Protein AF-A0A418IJW8-F1 (afdb_monomer)

pLDDT: mean 80.73, std 15.19, range [34.12, 96.81]

Nearest PDB structures (foldseek):
  7aoi-assembly1_Bb  TM=4.963E-01  e=7.792E-02  Trypanosoma brucei
  3qoy-assembly1_A  TM=5.306E-01  e=1.054E+00  Aquifex aeolicus
  5w56-assembly1_A  TM=5.506E-01  e=6.964E+00  Paracoccus denitrificans PD1222
  7y5a-assembly1_G  TM=3.200E-01  e=2.799E+00  Mycolicibacterium smegmatis

Solvent-accessible surface area (backbone atoms only — not comparable to full-atom values): 9130 Å² total; per-residue (Å²): 111,68,74,60,52,51,55,52,50,52,52,51,51,55,49,51,52,52,50,51,54,54,49,53,53,51,48,54,53,52,53,51,56,48,52,54,52,50,54,52,51,54,54,50,51,54,52,50,53,53,51,50,53,51,48,55,53,48,50,58,62,46,52,70,56,53,72,78,70,76,82,85,78,91,56,36,36,38,36,33,18,67,57,72,88,67,62,72,70,86,44,99,51,56,47,81,37,53,64,94,40,46,67,60,52,53,51,52,57,78,74,46,97,58,58,47,42,36,36,29,59,90,43,43,53,75,67,57,50,58,60,48,67,73,45,82,84,59,44,76,35,89,50,69,66,59,49,51,35,62,69,72,61,67,70,75,128

Foldseek 3Di:
DVVVVVVVVVVVVVVVVVVVVVVVVVVVVVVVVVVVVVVVVVVVVVVVVVVVVVVVVVVVVVVVVVVVPPDDALAAEEEEQDDPVLPPPDQPRYHYYYQVCLVVLVVVVVPDPRYAAEYEVVRYDPVSVVVCVPDPRYHYDDDSVSVVCVSVVVPDD

Mean predicted aligned error: 17.07 Å

Secondary structure (DSSP, 8-state):
-HHHHHHHHHHHHHHHHHHHHHHHHHHHHHHHHHHHHHHHHHHHHHHHHHHHHHHHHHHHHHHHHHHHH-SS--PEEEEES--GGGTTS--TTEEEE-GGGHHHHHH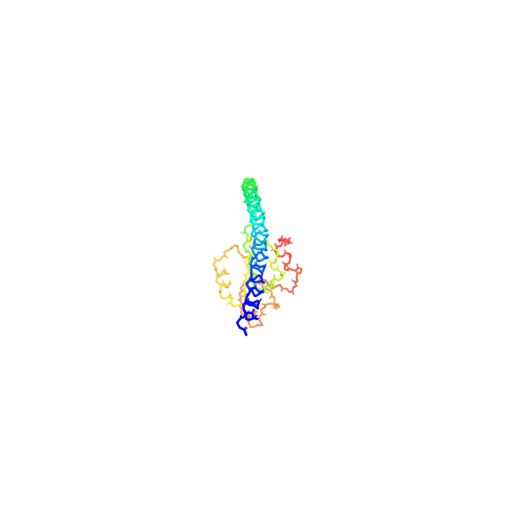HHHT-SSEEEEEEGGGS-HHHHHHHHTSTTEEEE-SHHHHHHHHHT----

Structure (mmCIF, N/CA/C/O backbone):
data_AF-A0A418IJW8-F1
#
_entry.id   AF-A0A418IJW8-F1
#
loop_
_atom_site.group_PDB
_atom_site.id
_atom_site.type_symbol
_atom_site.label_atom_id
_atom_site.label_alt_id
_atom_site.label_comp_id
_atom_site.label_asym_id
_atom_site.label_entity_id
_atom_site.label_seq_id
_atom_site.pdbx_PDB_ins_code
_atom_site.Cartn_x
_atom_site.Cartn_y
_atom_site.Cartn_z
_atom_site.occupancy
_atom_site.B_iso_or_equiv
_atom_site.auth_seq_id
_atom_site.auth_comp_id
_atom_site.auth_asym_id
_atom_site.auth_atom_id
_atom_site.pdbx_PDB_model_num
ATOM 1 N N . GLU A 1 1 ? -49.745 -6.913 50.949 1.00 68.62 1 GLU A N 1
ATOM 2 C CA . GLU A 1 1 ? -49.029 -6.803 49.653 1.00 68.62 1 GLU A CA 1
ATOM 3 C C . GLU A 1 1 ? -47.721 -6.017 49.728 1.00 68.62 1 GLU A C 1
ATOM 5 O O . GLU A 1 1 ? -46.722 -6.501 49.212 1.00 68.62 1 GLU A O 1
ATOM 10 N N . IL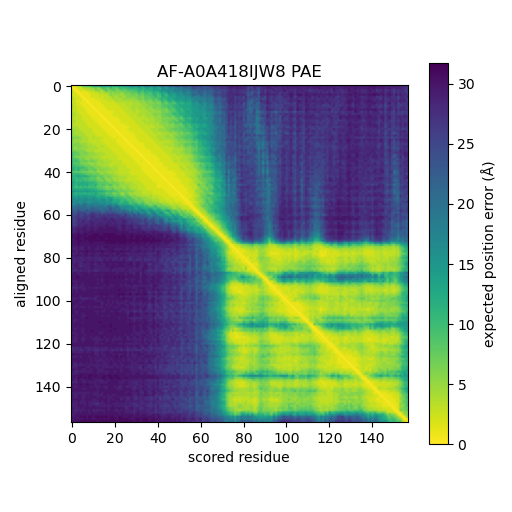E A 1 2 ? -47.677 -4.883 50.436 1.00 80.00 2 ILE A N 1
ATOM 11 C CA . ILE A 1 2 ? -46.493 -4.002 50.549 1.00 80.00 2 ILE A CA 1
ATOM 12 C C . ILE A 1 2 ? -45.205 -4.740 50.979 1.00 80.00 2 ILE A C 1
ATOM 14 O O . ILE A 1 2 ? -44.151 -4.557 50.379 1.00 80.00 2 ILE A O 1
ATOM 18 N N . LEU A 1 3 ? -45.284 -5.652 51.955 1.00 81.69 3 LEU A N 1
ATOM 19 C CA . LEU A 1 3 ? -44.126 -6.440 52.413 1.00 81.69 3 LEU A CA 1
ATOM 20 C C . LEU A 1 3 ? -43.557 -7.400 51.350 1.00 81.69 3 LEU A C 1
ATOM 22 O O . LEU A 1 3 ? -42.358 -7.672 51.352 1.00 81.69 3 LEU A O 1
ATOM 26 N N . LYS A 1 4 ? -44.394 -7.927 50.443 1.00 90.00 4 LYS A N 1
ATOM 27 C CA . LYS A 1 4 ? -43.925 -8.758 49.318 1.00 90.00 4 LYS A CA 1
ATOM 28 C C . LYS A 1 4 ? -43.205 -7.895 48.283 1.00 90.00 4 LYS A C 1
ATOM 30 O O . LYS A 1 4 ? -42.128 -8.277 47.836 1.00 90.00 4 LYS A O 1
ATOM 35 N N . LEU A 1 5 ? -43.766 -6.725 47.977 1.00 91.56 5 LEU A N 1
ATOM 36 C CA . LEU A 1 5 ? -43.191 -5.772 47.030 1.00 91.56 5 LEU A CA 1
ATOM 37 C C . LEU A 1 5 ? -41.815 -5.267 47.494 1.00 91.56 5 LEU A C 1
ATOM 39 O O . LEU A 1 5 ? -40.869 -5.273 46.712 1.00 91.56 5 LEU A O 1
ATOM 43 N N . ASN A 1 6 ? -41.665 -4.927 48.779 1.00 90.75 6 ASN A N 1
ATOM 44 C CA . ASN A 1 6 ? -40.373 -4.506 49.335 1.00 90.75 6 ASN A CA 1
ATOM 45 C C . ASN A 1 6 ? -39.300 -5.596 49.215 1.00 90.75 6 ASN A C 1
ATOM 47 O O . ASN A 1 6 ? -38.184 -5.310 48.793 1.00 90.75 6 ASN A O 1
ATOM 51 N N . ARG A 1 7 ? -39.643 -6.862 49.488 1.00 91.75 7 ARG A N 1
ATOM 52 C CA . ARG A 1 7 ? -38.701 -7.985 49.324 1.00 91.75 7 ARG A CA 1
ATOM 53 C C . ARG A 1 7 ? -38.282 -8.200 47.868 1.00 91.75 7 ARG A C 1
ATOM 55 O O . ARG A 1 7 ? -37.152 -8.611 47.610 1.00 91.75 7 ARG A O 1
ATOM 62 N N . GLU A 1 8 ? -39.175 -7.969 46.909 1.00 93.00 8 GLU A N 1
ATOM 63 C CA . GLU A 1 8 ? -38.827 -8.036 45.485 1.00 93.00 8 GLU A CA 1
ATOM 64 C C . GLU A 1 8 ? -37.930 -6.874 45.053 1.00 93.00 8 GLU A C 1
ATOM 66 O O . GLU A 1 8 ? -36.976 -7.091 44.301 1.00 93.00 8 GLU A O 1
ATOM 71 N N . LEU A 1 9 ? -38.192 -5.663 45.550 1.00 94.12 9 LEU A N 1
ATOM 72 C CA . LEU A 1 9 ? -37.354 -4.493 45.296 1.00 94.12 9 LEU A CA 1
ATOM 73 C C . LEU A 1 9 ? -35.948 -4.672 45.878 1.00 94.12 9 LEU A C 1
ATOM 75 O O . LEU A 1 9 ? -34.976 -4.465 45.158 1.00 94.12 9 LEU A O 1
ATOM 79 N N . GLU A 1 10 ? -35.818 -5.159 47.113 1.00 94.56 10 GLU A N 1
ATOM 80 C CA . GLU A 1 10 ? -34.518 -5.471 47.727 1.00 94.56 10 GLU A CA 1
ATOM 81 C C . GLU A 1 10 ? -33.726 -6.508 46.919 1.00 94.56 10 GLU A C 1
ATOM 83 O O . GLU A 1 10 ? -32.526 -6.347 46.691 1.00 94.56 10 GLU A O 1
ATOM 88 N N . LYS A 1 11 ? -34.392 -7.556 46.413 1.00 95.25 11 LYS A N 1
ATOM 89 C CA . LYS A 1 11 ? -33.749 -8.542 45.528 1.00 95.25 11 LYS A CA 1
ATOM 90 C C . LYS A 1 11 ? -33.259 -7.911 44.226 1.00 95.25 11 LYS A C 1
ATOM 92 O O . LYS A 1 11 ? -32.167 -8.251 43.769 1.00 95.25 11 LYS A O 1
ATOM 97 N N . LYS A 1 12 ? -34.043 -7.008 43.625 1.00 95.94 12 LYS A N 1
ATOM 98 C CA . LYS A 1 12 ? -33.645 -6.284 42.408 1.00 95.94 12 LYS A CA 1
ATOM 99 C C . LYS A 1 12 ? -32.453 -5.367 42.669 1.00 95.94 12 LYS A C 1
ATOM 101 O O . LYS A 1 12 ? -31.502 -5.417 41.895 1.00 95.94 12 LYS A O 1
ATOM 106 N N . ILE A 1 13 ? -32.472 -4.608 43.766 1.00 95.56 13 ILE A N 1
ATOM 107 C CA . ILE A 1 13 ? -31.364 -3.734 44.182 1.00 95.56 13 ILE A CA 1
ATOM 108 C C . ILE A 1 13 ? -30.086 -4.559 44.337 1.00 95.56 13 ILE A C 1
ATOM 110 O O . ILE A 1 13 ? -29.099 -4.290 43.660 1.00 95.56 13 ILE A O 1
ATOM 114 N N . LYS A 1 14 ? -30.141 -5.652 45.104 1.00 96.19 14 LYS A N 1
ATOM 115 C CA . LYS A 1 14 ? -28.984 -6.528 45.324 1.00 96.19 14 LYS A CA 1
ATOM 116 C C . LYS A 1 14 ? -28.449 -7.154 44.031 1.00 96.19 14 LYS A C 1
ATOM 118 O O . LYS A 1 14 ? -27.245 -7.361 43.878 1.00 96.19 14 LYS A O 1
ATOM 123 N N . ASN A 1 15 ? -29.328 -7.473 43.080 1.00 96.81 15 ASN A N 1
ATOM 124 C CA . ASN A 1 15 ? -28.909 -7.984 41.777 1.00 96.81 15 ASN A CA 1
ATOM 125 C C . ASN A 1 15 ? -28.186 -6.909 40.948 1.00 9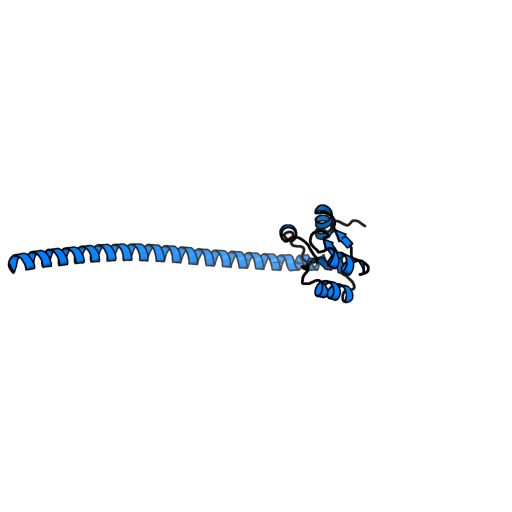6.81 15 ASN A C 1
ATOM 127 O O . ASN A 1 15 ? -27.141 -7.189 40.364 1.00 96.81 15 ASN A O 1
ATOM 131 N N . LEU A 1 16 ? -28.708 -5.679 40.932 1.00 96.31 16 LEU A N 1
ATOM 132 C CA . LEU A 1 16 ? -28.089 -4.547 40.237 1.00 96.31 16 LEU A CA 1
ATOM 133 C C . LEU A 1 16 ? -26.744 -4.157 40.861 1.00 96.31 16 LEU A C 1
ATOM 135 O O . LEU A 1 16 ? -25.786 -3.900 40.133 1.00 96.31 16 LEU A O 1
ATOM 139 N N . GLU A 1 17 ? -26.626 -4.188 42.188 1.00 95.81 17 GLU A N 1
ATOM 140 C CA . GLU A 1 17 ? -25.356 -3.985 42.895 1.00 95.81 17 GLU A CA 1
ATOM 141 C C . GLU A 1 17 ? -24.324 -5.042 42.484 1.00 95.81 17 GLU A C 1
ATOM 143 O O . GLU A 1 17 ? -23.207 -4.708 42.085 1.00 95.81 17 GLU A O 1
ATOM 148 N N . ASN A 1 18 ? -24.716 -6.320 42.470 1.00 96.44 18 ASN A N 1
ATOM 149 C CA . ASN A 1 18 ? -23.845 -7.407 42.023 1.00 96.44 18 ASN A CA 1
ATOM 150 C C . ASN A 1 18 ? -23.411 -7.250 40.557 1.00 96.44 18 ASN A C 1
ATOM 152 O O . ASN A 1 18 ? -22.254 -7.511 40.222 1.00 96.44 18 ASN A O 1
ATOM 156 N N . GLN A 1 19 ? -24.319 -6.832 39.671 1.00 96.38 19 GLN A N 1
ATOM 157 C CA . GLN A 1 19 ? -23.987 -6.545 38.273 1.00 96.38 19 GLN A CA 1
ATOM 158 C C . GLN A 1 19 ? -23.016 -5.365 38.157 1.00 96.38 19 GLN A C 1
ATOM 160 O O . GLN A 1 19 ? -22.052 -5.447 37.399 1.00 96.38 19 GLN A O 1
ATOM 165 N N . THR A 1 20 ? -23.212 -4.315 38.954 1.00 96.19 20 THR A N 1
ATOM 166 C CA . THR A 1 20 ? -22.338 -3.134 38.990 1.00 96.19 20 THR A CA 1
ATOM 167 C C . THR A 1 20 ? -20.920 -3.506 39.421 1.00 96.19 20 THR A C 1
ATOM 169 O O . THR A 1 20 ? -19.948 -3.112 38.778 1.00 96.19 20 THR A O 1
ATOM 172 N N . VAL A 1 21 ? -20.779 -4.342 40.455 1.00 96.25 21 VAL A N 1
ATOM 173 C CA . VAL A 1 21 ? -19.471 -4.840 40.912 1.00 96.25 21 VAL A CA 1
ATOM 174 C C . VAL A 1 21 ? -18.777 -5.664 39.822 1.00 96.25 21 VAL A C 1
ATOM 176 O O . VAL A 1 21 ? -17.589 -5.458 39.566 1.00 96.25 21 VAL A O 1
ATOM 179 N N . LYS A 1 22 ? -19.510 -6.553 39.138 1.00 95.75 22 LYS A N 1
ATOM 180 C CA . LYS A 1 22 ? -18.973 -7.360 38.026 1.00 95.75 22 LYS A CA 1
ATOM 181 C C . LYS A 1 22 ? -18.549 -6.510 36.827 1.00 95.75 22 LYS A C 1
ATOM 183 O O . LYS A 1 22 ? -17.524 -6.785 36.208 1.00 95.75 22 LYS A O 1
ATOM 188 N N . LEU A 1 23 ? -19.320 -5.480 36.490 1.00 95.94 23 LEU A N 1
ATOM 189 C CA . LEU A 1 23 ? -18.960 -4.559 35.414 1.00 95.94 23 LEU A CA 1
ATOM 190 C C . LEU A 1 23 ? -17.701 -3.770 35.774 1.00 95.94 23 LEU A C 1
ATOM 192 O O . LEU A 1 23 ? -16.782 -3.702 34.963 1.00 95.94 23 LEU A O 1
ATOM 196 N N . ASN A 1 24 ? -17.602 -3.265 37.003 1.00 95.94 24 ASN A N 1
ATOM 197 C CA . ASN A 1 24 ? -16.420 -2.538 37.462 1.00 95.94 24 ASN A CA 1
ATOM 198 C C . ASN A 1 24 ? -15.153 -3.403 37.469 1.00 95.94 24 ASN A C 1
ATOM 200 O O . ASN A 1 24 ? -14.088 -2.921 37.082 1.00 95.94 24 ASN A O 1
ATOM 20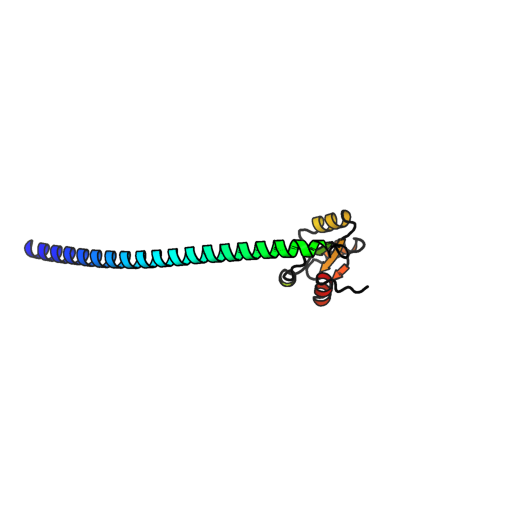4 N N . SER A 1 25 ? -15.239 -4.677 37.867 1.00 95.06 25 SER A N 1
ATOM 205 C CA . SER A 1 25 ? -14.088 -5.582 37.776 1.00 95.06 25 SER A CA 1
ATOM 206 C C . SER A 1 25 ? -13.694 -5.851 36.322 1.00 95.06 25 SER A C 1
ATOM 208 O O . SER A 1 25 ? -12.509 -5.808 35.993 1.00 95.06 25 SER A O 1
ATOM 210 N N . SER A 1 26 ? -14.672 -6.035 35.427 1.00 96.31 26 SER A N 1
ATOM 211 C CA . SER A 1 26 ? -14.401 -6.193 33.996 1.00 96.31 26 SER A CA 1
ATOM 212 C C . SER A 1 26 ? -13.781 -4.942 33.372 1.00 96.31 26 SER A C 1
ATOM 214 O O . SER A 1 26 ? -12.902 -5.083 32.523 1.00 96.31 26 SER A O 1
ATOM 216 N N . ILE A 1 27 ? -14.216 -3.743 33.769 1.00 95.81 27 ILE A N 1
ATOM 217 C CA . ILE A 1 27 ? -13.642 -2.476 33.299 1.00 95.81 27 ILE A CA 1
ATOM 218 C C . ILE A 1 27 ? -12.181 -2.390 33.731 1.00 95.81 27 ILE A C 1
ATOM 220 O O . ILE A 1 27 ? -11.325 -2.186 32.879 1.00 95.81 27 ILE A O 1
ATOM 224 N N . LYS A 1 28 ? -11.873 -2.651 35.009 1.00 96.06 28 LYS A N 1
ATOM 225 C CA . LYS A 1 28 ? -10.488 -2.637 35.514 1.00 96.06 28 LYS A CA 1
ATOM 226 C C . LYS A 1 28 ? -9.568 -3.576 34.732 1.00 96.06 28 LYS A C 1
ATOM 228 O O . LYS A 1 28 ? -8.473 -3.171 34.352 1.00 96.06 28 LYS A O 1
ATOM 233 N N . LEU A 1 29 ? -10.020 -4.802 34.457 1.00 95.31 29 LEU A N 1
ATOM 234 C CA . LEU A 1 29 ? -9.250 -5.768 33.664 1.00 95.31 29 LEU A CA 1
ATOM 235 C C . LEU A 1 29 ? -9.013 -5.272 32.233 1.00 95.31 29 LEU A C 1
ATOM 237 O O . LEU A 1 29 ? -7.887 -5.324 31.748 1.00 95.31 29 LEU A O 1
ATOM 241 N N . LYS A 1 30 ? -10.054 -4.751 31.572 1.00 95.50 30 LYS A N 1
ATOM 242 C CA . LYS A 1 30 ? -9.935 -4.220 30.207 1.00 95.50 30 LYS A CA 1
ATOM 243 C C . LYS A 1 30 ? -9.032 -2.991 30.133 1.00 95.50 30 LYS A C 1
ATOM 245 O O . LYS A 1 30 ? -8.258 -2.883 29.193 1.00 95.50 30 LYS A O 1
ATOM 250 N N . THR A 1 31 ? -9.101 -2.091 31.111 1.00 95.62 31 THR A N 1
ATOM 251 C CA . THR A 1 31 ? -8.207 -0.928 31.186 1.00 95.62 31 THR A CA 1
ATOM 252 C C . THR A 1 31 ? -6.756 -1.366 31.368 1.00 95.62 31 THR A C 1
ATOM 254 O O . THR A 1 31 ? -5.878 -0.842 30.695 1.00 95.62 31 THR A O 1
ATOM 257 N N . SER A 1 32 ? -6.500 -2.374 32.208 1.00 95.69 32 SER A N 1
ATOM 258 C CA . SER A 1 32 ? -5.151 -2.925 32.368 1.00 95.69 32 SER A CA 1
ATOM 259 C C . SER A 1 32 ? -4.612 -3.533 31.069 1.00 95.69 32 SER A C 1
ATOM 261 O O . SER A 1 32 ? -3.461 -3.285 30.732 1.00 95.69 32 SER A O 1
ATOM 263 N N . ASP A 1 33 ? -5.425 -4.304 30.339 1.00 95.44 33 ASP A N 1
ATOM 264 C CA . ASP A 1 33 ? -5.038 -4.892 29.043 1.00 95.44 33 ASP A CA 1
ATOM 265 C C . ASP A 1 33 ? -4.821 -3.829 27.952 1.00 95.44 33 ASP A C 1
ATOM 267 O O . ASP A 1 33 ? -4.016 -3.998 27.039 1.00 95.44 33 ASP A O 1
ATOM 271 N N . LEU A 1 34 ? -5.535 -2.706 28.037 1.00 95.50 34 LEU A N 1
ATOM 272 C CA . LEU A 1 34 ? -5.343 -1.587 27.123 1.00 95.50 34 LEU A CA 1
ATOM 273 C C . LEU A 1 34 ? -4.009 -0.880 27.387 1.00 95.50 34 LEU A C 1
ATOM 275 O O . LEU A 1 34 ? -3.261 -0.643 26.441 1.00 95.50 34 LEU A O 1
ATOM 279 N N . ASN A 1 35 ? -3.676 -0.638 28.657 1.00 94.69 35 ASN A N 1
ATOM 280 C CA . ASN A 1 35 ? -2.405 -0.024 29.042 1.00 94.69 35 ASN A CA 1
ATOM 281 C C . ASN A 1 35 ? -1.205 -0.884 28.612 1.00 94.69 35 ASN A C 1
ATOM 283 O O . ASN A 1 35 ? -0.244 -0.362 28.055 1.00 94.69 35 ASN A O 1
ATOM 287 N N . THR A 1 36 ? -1.268 -2.209 28.791 1.00 94.44 36 THR A N 1
ATOM 288 C CA . THR A 1 36 ? -0.176 -3.101 28.358 1.00 94.44 36 THR A CA 1
ATOM 289 C C . THR A 1 36 ? -0.001 -3.098 26.839 1.00 94.44 36 THR A C 1
ATOM 291 O O . THR A 1 36 ? 1.123 -3.103 26.338 1.00 94.44 36 THR A O 1
ATOM 294 N N . LYS A 1 37 ? -1.098 -3.057 26.074 1.00 94.81 37 LYS A N 1
ATOM 295 C CA . LYS A 1 37 ? -1.039 -2.934 24.609 1.00 94.81 37 LYS A CA 1
ATOM 296 C C . LYS A 1 37 ? -0.442 -1.604 24.165 1.00 94.81 37 LYS A C 1
ATOM 298 O O . LYS A 1 37 ? 0.305 -1.585 23.187 1.00 94.81 37 LYS A O 1
ATOM 303 N N . GLU A 1 38 ? -0.753 -0.520 24.867 1.00 95.06 38 GLU A N 1
ATOM 304 C CA . GLU A 1 38 ? -0.193 0.802 24.594 1.00 95.06 38 GLU A CA 1
ATOM 305 C C . GLU A 1 38 ? 1.322 0.832 24.840 1.00 95.06 38 GLU A C 1
ATOM 307 O O . GLU A 1 38 ? 2.069 1.266 23.964 1.00 95.06 38 GLU A O 1
ATOM 312 N N . GLU A 1 39 ? 1.800 0.267 25.952 1.00 94.62 39 GLU A N 1
ATOM 313 C CA . GLU A 1 39 ? 3.238 0.140 26.241 1.00 94.62 39 GLU A CA 1
ATOM 314 C C . GLU A 1 39 ? 3.981 -0.666 25.162 1.00 94.62 39 GLU A C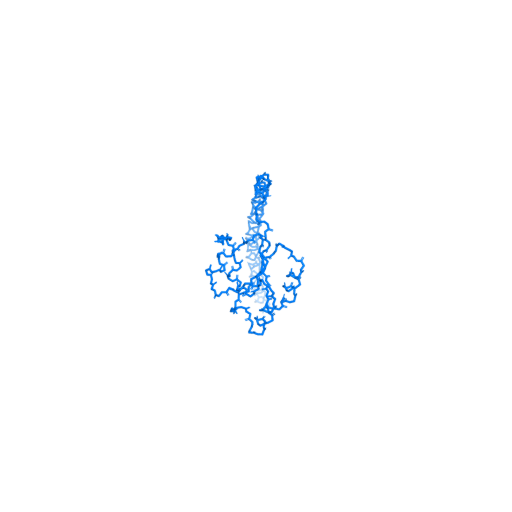 1
ATOM 316 O O . GLU A 1 39 ? 5.040 -0.253 24.679 1.00 94.62 39 GLU A O 1
ATOM 321 N N . ILE A 1 40 ? 3.405 -1.791 24.720 1.00 96.06 40 ILE A N 1
ATOM 322 C CA . ILE A 1 40 ? 3.978 -2.611 23.640 1.00 96.06 40 ILE A CA 1
ATOM 323 C C . ILE A 1 40 ? 4.044 -1.818 22.329 1.00 96.06 40 ILE A C 1
ATOM 325 O O . ILE A 1 40 ? 5.033 -1.913 21.597 1.00 96.06 40 ILE A O 1
ATOM 329 N N . LEU A 1 41 ? 3.002 -1.045 22.011 1.00 95.31 41 LEU A N 1
ATOM 330 C CA . LEU A 1 41 ? 2.966 -0.226 20.803 1.00 95.31 41 LEU A CA 1
ATOM 331 C C . LEU A 1 41 ? 4.066 0.842 20.831 1.00 95.31 41 LEU A C 1
ATOM 333 O O . LEU A 1 41 ? 4.808 0.968 19.857 1.00 95.31 41 LEU A O 1
ATOM 337 N N . GLN A 1 42 ? 4.211 1.549 21.953 1.00 94.25 42 GLN A N 1
ATOM 338 C CA . GLN A 1 42 ? 5.256 2.559 22.137 1.00 94.25 42 GLN A CA 1
ATOM 339 C C . GLN A 1 42 ? 6.656 1.954 21.982 1.00 94.25 42 GLN A C 1
ATOM 341 O O . GLN A 1 42 ? 7.494 2.496 21.263 1.00 94.25 42 GLN A O 1
ATOM 346 N N . SER A 1 43 ? 6.893 0.769 22.555 1.00 95.31 43 SER A N 1
ATOM 347 C CA . SER A 1 43 ? 8.161 0.052 22.378 1.00 95.31 43 SER A CA 1
ATOM 348 C C . SER A 1 43 ? 8.462 -0.260 20.907 1.00 95.31 43 SER A C 1
ATOM 350 O O . SER A 1 43 ? 9.603 -0.114 20.471 1.00 95.31 43 SER A O 1
ATOM 352 N N . LYS A 1 44 ? 7.457 -0.678 20.127 1.00 94.88 44 LYS A N 1
ATOM 353 C CA . LYS A 1 44 ? 7.631 -0.979 18.695 1.00 94.88 44 LYS A CA 1
ATOM 354 C C . LYS A 1 44 ? 7.895 0.266 17.855 1.00 94.88 44 LYS A C 1
ATOM 356 O O . LYS A 1 44 ? 8.663 0.191 16.901 1.00 94.88 44 LYS A O 1
ATOM 361 N N . ILE A 1 45 ? 7.275 1.395 18.196 1.00 95.38 45 ILE A N 1
ATOM 362 C CA . ILE A 1 45 ? 7.535 2.677 17.527 1.00 95.38 45 ILE A CA 1
ATOM 363 C C . ILE A 1 45 ? 9.006 3.063 17.709 1.00 95.38 45 ILE A C 1
ATOM 365 O O . ILE A 1 45 ? 9.692 3.305 16.720 1.00 95.38 45 ILE A O 1
ATOM 369 N N . ILE A 1 46 ? 9.520 2.996 18.940 1.00 95.12 46 ILE A N 1
ATOM 370 C CA . ILE A 1 46 ? 10.929 3.297 19.242 1.00 95.12 46 ILE A CA 1
ATOM 371 C C . ILE A 1 46 ? 11.879 2.356 18.481 1.00 95.12 46 ILE A C 1
ATOM 373 O O . ILE A 1 46 ? 12.925 2.777 17.983 1.00 95.12 46 ILE A O 1
ATOM 377 N N . GLU A 1 47 ? 11.541 1.069 18.375 1.00 93.75 47 GLU A N 1
ATOM 378 C CA . GLU A 1 47 ? 12.343 0.103 17.617 1.00 93.75 47 GLU A CA 1
ATOM 379 C C . GLU A 1 47 ? 12.386 0.438 16.116 1.00 93.75 47 GLU A C 1
ATOM 381 O O . GLU A 1 47 ? 13.457 0.409 15.505 1.00 93.75 47 GLU A O 1
ATOM 386 N N . LEU A 1 48 ? 11.245 0.820 15.532 1.00 92.50 48 LEU A N 1
ATOM 387 C CA . LEU A 1 48 ? 11.156 1.249 14.134 1.00 92.50 48 LEU A CA 1
ATOM 388 C C . LEU A 1 48 ? 11.931 2.543 13.871 1.00 92.50 48 LEU A C 1
ATOM 390 O O . LEU A 1 48 ? 12.613 2.641 12.850 1.00 92.50 48 LEU A O 1
ATOM 394 N N . GLU A 1 49 ? 11.871 3.512 14.783 1.00 92.69 49 GLU A N 1
ATOM 395 C CA . GLU A 1 49 ? 12.650 4.751 14.691 1.00 92.69 49 GLU A CA 1
ATOM 396 C C . GLU A 1 49 ? 14.155 4.457 14.681 1.00 92.69 49 GLU A C 1
ATOM 398 O O . GLU A 1 49 ? 14.866 4.920 13.788 1.00 92.69 49 GLU A O 1
ATOM 403 N N . ARG A 1 50 ? 14.631 3.581 15.576 1.00 91.75 50 ARG A N 1
ATOM 404 C CA . ARG A 1 50 ? 16.037 3.138 15.597 1.00 91.75 50 ARG A CA 1
ATOM 405 C C . ARG A 1 50 ? 16.454 2.434 14.306 1.00 91.75 50 ARG A C 1
ATOM 407 O O . ARG A 1 50 ? 17.545 2.679 13.794 1.00 91.75 50 ARG A O 1
ATOM 414 N N . LEU A 1 51 ? 15.609 1.554 13.769 1.00 90.50 51 LEU A N 1
ATOM 415 C CA . LEU A 1 51 ? 15.858 0.881 12.487 1.00 90.50 51 LEU A CA 1
ATOM 416 C C . LEU A 1 51 ? 15.945 1.883 11.330 1.00 90.50 51 LEU A C 1
ATOM 418 O O . LEU A 1 51 ? 16.814 1.753 10.465 1.00 90.50 51 LEU A O 1
ATOM 422 N N . ASN A 1 52 ? 15.080 2.897 11.328 1.00 87.62 52 ASN A N 1
ATOM 423 C CA . ASN A 1 52 ? 15.086 3.955 10.325 1.00 87.62 52 ASN A CA 1
ATOM 424 C C . ASN A 1 52 ? 16.370 4.801 10.399 1.00 87.62 52 ASN A C 1
ATOM 426 O O . ASN A 1 52 ? 17.009 5.041 9.376 1.00 87.62 52 ASN A O 1
ATOM 430 N N . GLU A 1 53 ? 16.813 5.178 11.601 1.00 84.94 53 GLU A N 1
ATOM 431 C CA . GLU A 1 53 ? 18.091 5.877 11.801 1.00 84.94 53 GLU A CA 1
ATOM 432 C C . GLU A 1 53 ? 19.290 5.044 11.317 1.00 84.94 53 GLU A C 1
ATOM 434 O O . GLU A 1 53 ? 20.192 5.559 10.648 1.00 84.94 53 GLU A O 1
ATOM 439 N N . GLN A 1 54 ? 19.290 3.735 11.590 1.00 85.69 54 GLN A N 1
ATOM 440 C CA . GLN A 1 54 ? 20.326 2.823 11.099 1.00 85.69 54 GLN A CA 1
ATOM 441 C C . GLN A 1 54 ? 20.334 2.713 9.570 1.00 85.69 54 GLN A C 1
ATOM 443 O O . GLN A 1 54 ? 21.411 2.673 8.968 1.00 85.69 54 GLN A O 1
ATOM 448 N N . LEU A 1 55 ? 19.160 2.671 8.932 1.00 81.38 55 LEU A N 1
ATOM 449 C CA . LEU A 1 55 ? 19.037 2.663 7.473 1.00 81.38 55 LEU A CA 1
ATOM 450 C C . LEU A 1 55 ? 19.574 3.958 6.864 1.00 81.38 55 LEU A C 1
ATOM 452 O O . LEU A 1 55 ? 20.420 3.894 5.974 1.00 81.38 55 LEU A O 1
ATOM 456 N N . GLN A 1 56 ? 19.182 5.116 7.396 1.00 77.69 56 GLN A N 1
ATOM 457 C CA . GLN A 1 56 ? 19.679 6.412 6.927 1.00 77.69 56 GLN A CA 1
ATOM 458 C C . GLN A 1 56 ? 21.197 6.555 7.107 1.00 77.69 56 GLN A C 1
ATOM 460 O O . GLN A 1 56 ? 21.885 7.116 6.250 1.00 77.69 56 GLN A O 1
ATOM 465 N N . SER A 1 57 ? 21.747 6.031 8.206 1.00 72.44 57 SER A N 1
ATOM 466 C CA . SER A 1 57 ? 23.194 6.007 8.445 1.00 72.44 57 SER A CA 1
ATOM 467 C C . SER A 1 57 ? 23.925 5.135 7.416 1.00 72.44 57 SER A C 1
ATOM 469 O O . SER A 1 57 ? 24.929 5.560 6.836 1.00 72.44 57 SER A O 1
ATOM 471 N N . LYS A 1 58 ? 23.379 3.951 7.099 1.00 69.31 58 LYS A N 1
ATOM 472 C CA . LYS A 1 58 ? 23.904 3.088 6.030 1.00 69.31 58 LYS A CA 1
ATOM 473 C C . LYS A 1 58 ? 23.815 3.769 4.664 1.00 69.31 58 LYS A C 1
ATOM 475 O O . LYS A 1 58 ? 24.814 3.795 3.954 1.00 69.31 58 LYS A O 1
ATOM 480 N N . GLU A 1 59 ? 22.684 4.372 4.306 1.00 60.06 59 GLU A N 1
ATOM 481 C CA . GLU A 1 59 ? 22.519 5.092 3.033 1.00 60.06 59 GLU A CA 1
ATOM 482 C C . GLU A 1 59 ? 23.554 6.211 2.862 1.00 60.06 59 GLU A C 1
ATOM 484 O O . GLU A 1 59 ? 24.189 6.301 1.810 1.00 60.06 59 GLU A O 1
ATOM 489 N N . LYS A 1 60 ? 23.813 7.010 3.907 1.00 59.72 60 LYS A N 1
ATOM 490 C CA . LYS A 1 60 ? 24.868 8.040 3.887 1.00 59.72 60 LYS A CA 1
ATOM 491 C C . LYS A 1 60 ? 26.267 7.445 3.699 1.00 59.72 60 LYS A C 1
ATOM 493 O O . LYS A 1 60 ? 27.070 7.998 2.949 1.00 59.72 60 LYS A O 1
ATOM 498 N N . HIS A 1 61 ? 26.550 6.305 4.329 1.00 54.25 61 HIS A N 1
ATOM 499 C CA . HIS A 1 61 ? 27.824 5.601 4.163 1.00 54.25 61 HIS A CA 1
ATOM 500 C C . HIS A 1 61 ? 27.997 5.032 2.738 1.00 54.25 61 HIS A C 1
ATOM 502 O O . HIS A 1 61 ? 29.113 4.992 2.217 1.00 54.25 61 HIS A O 1
ATOM 508 N N . PHE A 1 62 ? 26.908 4.638 2.068 1.00 54.84 62 PHE A N 1
ATOM 509 C CA . PHE A 1 62 ? 26.933 4.166 0.677 1.00 54.84 62 PHE A CA 1
ATOM 510 C C . PHE A 1 62 ? 26.930 5.300 -0.363 1.00 54.84 62 PHE A C 1
ATOM 512 O O . PHE A 1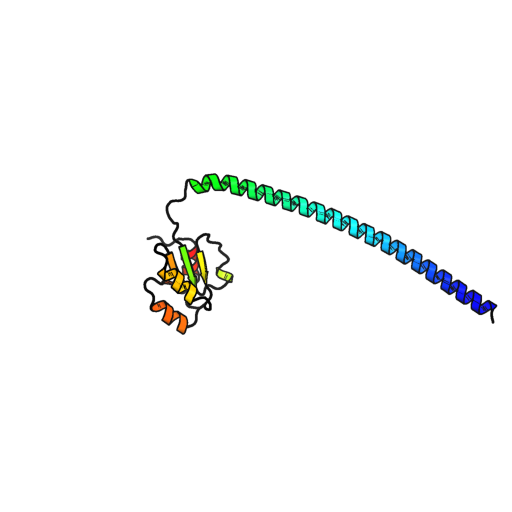 62 ? 27.505 5.131 -1.439 1.00 54.84 62 PHE A O 1
ATOM 519 N N . LEU A 1 63 ? 26.376 6.477 -0.052 1.00 50.84 63 LEU A N 1
ATOM 520 C CA . LEU A 1 63 ? 26.430 7.671 -0.912 1.00 50.84 63 LEU A CA 1
ATOM 521 C C . LEU A 1 63 ? 27.875 8.104 -1.228 1.00 50.84 63 LEU A C 1
ATOM 523 O O . LEU A 1 63 ? 28.172 8.489 -2.360 1.00 50.84 63 LEU A O 1
ATOM 527 N N . HIS A 1 64 ? 28.799 7.964 -0.272 1.00 47.84 64 HIS A N 1
ATOM 528 C CA . HIS A 1 64 ? 30.223 8.245 -0.495 1.00 47.84 64 HIS A CA 1
ATOM 529 C C . HIS A 1 64 ? 30.930 7.226 -1.405 1.00 47.84 64 HIS A C 1
ATOM 531 O O . HIS A 1 64 ? 31.915 7.582 -2.053 1.00 47.84 64 HIS A O 1
ATOM 537 N N . LEU A 1 65 ? 30.422 5.993 -1.504 1.00 50.28 65 LEU A N 1
ATOM 538 C CA . LEU A 1 65 ? 30.920 4.975 -2.438 1.00 50.28 65 LEU A CA 1
ATOM 539 C C . LEU A 1 65 ? 30.318 5.159 -3.842 1.00 50.28 65 LEU A C 1
ATOM 541 O O . LEU A 1 65 ? 31.045 5.088 -4.832 1.00 50.28 65 LEU A O 1
ATOM 545 N N . LYS A 1 66 ? 29.023 5.500 -3.937 1.00 45.19 66 LYS A N 1
ATOM 546 C CA . LYS A 1 66 ? 28.301 5.682 -5.214 1.00 45.19 66 LYS A CA 1
ATOM 547 C C . LYS A 1 66 ? 28.873 6.831 -6.064 1.00 45.19 66 LYS A C 1
ATOM 549 O O . LYS A 1 66 ? 28.879 6.743 -7.288 1.00 45.19 66 LYS A O 1
ATOM 554 N N . ASN A 1 67 ? 29.443 7.864 -5.436 1.00 43.88 67 ASN A N 1
ATOM 555 C CA . ASN A 1 67 ? 30.044 9.004 -6.142 1.00 43.88 67 ASN A CA 1
ATOM 556 C C . ASN A 1 67 ? 31.374 8.699 -6.861 1.00 43.88 67 ASN A C 1
ATOM 558 O O . ASN A 1 67 ? 31.807 9.518 -7.668 1.00 43.88 67 ASN A O 1
ATOM 562 N N . LYS A 1 68 ? 32.029 7.553 -6.611 1.00 41.44 68 LYS A N 1
ATOM 563 C CA . LYS A 1 68 ? 33.278 7.176 -7.306 1.00 41.44 68 LYS A CA 1
ATOM 564 C C . LYS A 1 68 ? 33.085 6.251 -8.517 1.00 41.44 68 LYS A C 1
ATOM 566 O O . LYS A 1 68 ? 34.010 6.140 -9.312 1.00 41.44 68 LYS A O 1
ATOM 571 N N . GLU A 1 69 ? 31.904 5.655 -8.705 1.00 44.56 69 GLU A N 1
ATOM 572 C CA . GLU A 1 69 ? 31.620 4.721 -9.818 1.00 44.56 69 GLU A CA 1
ATOM 573 C C . GLU A 1 69 ? 30.597 5.240 -10.850 1.00 44.56 69 GLU A C 1
ATOM 575 O O . GLU A 1 69 ? 30.264 4.552 -11.816 1.00 44.56 69 GLU A O 1
ATOM 580 N N . LEU A 1 70 ? 30.087 6.464 -10.704 1.00 43.53 70 LEU A N 1
ATOM 581 C CA . LEU A 1 70 ? 29.068 7.014 -11.602 1.00 43.53 70 LEU A CA 1
ATOM 582 C C . LEU A 1 70 ? 29.684 7.739 -12.803 1.00 43.53 70 LEU A C 1
ATOM 584 O O . LEU A 1 70 ? 29.731 8.966 -12.824 1.00 43.53 70 LEU A O 1
ATOM 588 N N . ASN A 1 71 ? 30.109 7.005 -13.839 1.00 39.66 71 ASN A N 1
ATOM 589 C CA . ASN A 1 71 ? 30.240 7.641 -15.158 1.00 39.66 71 ASN A CA 1
ATOM 590 C C . ASN A 1 71 ? 30.075 6.757 -16.406 1.00 39.66 71 ASN A C 1
ATOM 592 O O . ASN A 1 71 ? 30.619 7.109 -17.448 1.00 39.66 71 ASN A O 1
ATOM 596 N N . ILE A 1 72 ? 29.351 5.624 -16.362 1.00 44.53 72 ILE A N 1
ATOM 597 C CA . ILE A 1 72 ? 29.245 4.782 -17.578 1.00 44.53 72 ILE A CA 1
ATOM 598 C C . ILE A 1 72 ? 27.821 4.475 -18.084 1.00 44.53 72 ILE A C 1
ATOM 600 O O . ILE A 1 72 ? 27.691 4.328 -19.289 1.00 44.53 72 ILE A O 1
ATOM 604 N N . ASN A 1 73 ? 26.722 4.482 -17.308 1.00 52.97 73 ASN A N 1
ATOM 605 C CA . ASN A 1 73 ? 25.401 4.101 -17.876 1.00 52.97 73 ASN A CA 1
ATOM 606 C C . ASN A 1 73 ? 24.173 4.857 -17.317 1.00 52.97 73 ASN A C 1
ATOM 608 O O . ASN A 1 73 ? 23.187 4.249 -16.907 1.00 52.97 73 ASN A O 1
ATOM 612 N N . ASN A 1 74 ? 24.164 6.193 -17.359 1.00 58.09 74 ASN A N 1
ATOM 613 C CA . ASN A 1 74 ? 22.979 6.997 -17.002 1.00 58.09 74 ASN A CA 1
ATOM 614 C C . ASN A 1 74 ? 21.965 7.129 -18.167 1.00 58.09 74 ASN A C 1
ATOM 616 O O . ASN A 1 74 ? 21.493 8.223 -18.472 1.00 58.09 74 ASN A O 1
ATOM 620 N N . THR A 1 75 ? 21.696 6.041 -18.901 1.00 69.31 75 THR A N 1
ATOM 621 C CA . THR A 1 75 ? 20.677 6.041 -19.970 1.00 69.31 75 THR A CA 1
ATOM 622 C C . THR A 1 75 ? 19.309 5.794 -19.345 1.00 69.31 75 THR A C 1
ATOM 624 O O . THR A 1 75 ? 19.100 4.748 -18.730 1.00 69.31 75 THR A O 1
ATOM 627 N N . LYS A 1 76 ? 18.364 6.722 -19.517 1.00 80.06 76 LYS A N 1
ATOM 628 C CA . LYS A 1 76 ? 17.001 6.569 -18.990 1.00 80.06 76 LYS A CA 1
ATOM 629 C C . LYS A 1 76 ? 16.207 5.581 -19.852 1.00 80.06 76 LYS A C 1
ATOM 631 O O . LYS A 1 76 ? 16.168 5.699 -21.077 1.00 80.06 76 LYS A O 1
ATOM 636 N N . ILE A 1 77 ? 15.580 4.591 -19.229 1.00 85.00 77 ILE A N 1
ATOM 637 C CA . ILE A 1 77 ? 14.774 3.567 -19.900 1.00 85.00 77 ILE A CA 1
ATOM 638 C C . ILE A 1 77 ? 13.300 3.921 -19.712 1.00 85.00 77 ILE A C 1
ATOM 640 O O . ILE A 1 77 ? 12.833 4.067 -18.591 1.00 85.00 77 ILE A O 1
ATOM 644 N N . ASN A 1 78 ? 12.545 4.047 -20.797 1.00 86.56 78 ASN A N 1
ATOM 645 C CA . ASN A 1 78 ? 11.110 4.316 -20.762 1.00 86.56 78 ASN A CA 1
ATOM 646 C C . ASN A 1 78 ? 10.369 3.107 -21.336 1.00 86.56 78 ASN A C 1
ATOM 648 O O . ASN A 1 78 ? 10.657 2.693 -22.459 1.00 86.56 78 ASN A O 1
ATOM 652 N N . ILE A 1 79 ? 9.421 2.541 -20.588 1.00 88.25 79 ILE A N 1
ATOM 653 C CA . ILE A 1 79 ? 8.671 1.344 -20.991 1.00 88.25 79 ILE A CA 1
ATOM 654 C C . ILE A 1 79 ? 7.171 1.612 -20.895 1.00 88.25 79 ILE A C 1
ATOM 656 O O . ILE A 1 79 ? 6.689 2.013 -19.840 1.00 88.25 79 ILE A O 1
ATOM 660 N N . ILE A 1 80 ? 6.421 1.340 -21.963 1.00 89.69 80 ILE A N 1
ATOM 661 C CA . ILE A 1 80 ? 4.950 1.403 -21.965 1.00 89.69 80 ILE A CA 1
ATOM 662 C C . ILE A 1 80 ? 4.324 0.008 -22.096 1.00 89.69 80 ILE A C 1
ATOM 664 O O . ILE A 1 80 ? 4.839 -0.849 -22.820 1.00 89.69 80 ILE A O 1
ATOM 668 N N . GLY A 1 81 ? 3.215 -0.215 -21.384 1.00 86.69 81 GLY A N 1
ATOM 669 C CA . GLY A 1 81 ? 2.427 -1.453 -21.458 1.00 86.69 81 GLY A CA 1
ATOM 670 C C . GLY A 1 81 ? 2.987 -2.627 -20.649 1.00 86.69 81 GLY A C 1
ATOM 671 O O . GLY A 1 81 ? 2.611 -3.772 -20.877 1.00 86.69 81 GLY A O 1
ATOM 672 N N . ALA A 1 82 ? 3.918 -2.396 -19.722 1.00 87.25 82 ALA A N 1
ATOM 673 C CA . ALA A 1 82 ? 4.405 -3.474 -18.863 1.00 87.25 82 ALA A CA 1
ATOM 674 C C . ALA A 1 82 ? 3.324 -3.864 -17.830 1.00 87.25 82 ALA A C 1
ATOM 676 O O . ALA A 1 82 ? 2.781 -2.965 -17.183 1.00 87.25 82 ALA A O 1
ATOM 677 N N . PRO A 1 83 ? 3.028 -5.162 -17.616 1.00 85.56 83 PRO A N 1
ATOM 678 C CA . PRO A 1 83 ? 2.168 -5.598 -16.517 1.00 85.56 83 PRO A CA 1
ATOM 679 C C . PRO A 1 83 ? 2.753 -5.214 -15.162 1.00 85.56 83 PRO A C 1
ATOM 681 O O . PRO A 1 83 ? 3.967 -5.283 -14.974 1.00 85.56 83 PRO A O 1
ATOM 684 N N . ASP A 1 84 ? 1.904 -4.905 -14.182 1.00 82.12 84 ASP A N 1
ATOM 685 C CA . ASP A 1 84 ? 2.359 -4.503 -12.842 1.00 82.12 84 ASP A CA 1
ATOM 686 C C . ASP A 1 84 ? 3.226 -5.569 -12.160 1.00 82.12 84 ASP A C 1
ATOM 688 O O . ASP A 1 84 ? 4.227 -5.246 -11.525 1.00 82.12 84 ASP A O 1
ATOM 692 N N . LEU A 1 85 ? 2.927 -6.849 -12.401 1.00 82.19 85 LEU A N 1
ATOM 693 C CA . LEU A 1 85 ? 3.720 -7.989 -11.925 1.00 82.19 85 LEU A CA 1
ATOM 694 C C . LEU A 1 85 ? 5.169 -7.993 -12.442 1.00 82.19 85 LEU A C 1
ATOM 696 O O . LEU A 1 85 ? 6.016 -8.687 -11.888 1.00 82.19 85 LEU A O 1
ATOM 700 N N . TRP A 1 86 ? 5.461 -7.278 -13.530 1.00 79.81 86 TRP A N 1
ATOM 701 C CA . TRP A 1 86 ? 6.802 -7.188 -14.115 1.00 79.81 86 TRP A CA 1
ATOM 702 C C . TRP A 1 86 ? 7.544 -5.931 -13.650 1.00 79.81 86 TRP A C 1
ATOM 704 O O . TRP A 1 86 ? 8.769 -5.901 -13.685 1.00 79.81 86 TRP A O 1
ATOM 714 N N . LYS A 1 87 ? 6.825 -4.921 -13.145 1.00 76.69 87 LYS A N 1
ATOM 715 C CA . LYS A 1 87 ? 7.393 -3.671 -12.607 1.00 76.69 87 LYS A CA 1
ATOM 716 C C . LYS A 1 87 ? 8.068 -3.849 -11.237 1.00 76.69 87 LYS A C 1
ATOM 718 O O . LYS A 1 87 ? 8.653 -2.905 -10.719 1.00 76.69 87 LYS A O 1
ATOM 723 N N . LEU A 1 88 ? 7.971 -5.041 -10.639 1.00 62.72 88 LEU A N 1
ATOM 724 C CA . LEU A 1 88 ? 8.471 -5.351 -9.294 1.00 62.72 88 LEU A CA 1
ATOM 725 C C . LEU A 1 88 ? 10.009 -5.331 -9.187 1.00 62.72 88 LEU A C 1
ATOM 727 O O . LEU A 1 88 ? 10.538 -5.162 -8.089 1.00 62.72 88 LEU A O 1
ATOM 731 N N . GLU A 1 89 ? 10.736 -5.457 -10.303 1.00 59.38 89 GLU A N 1
ATOM 732 C CA . GLU A 1 89 ? 12.192 -5.273 -10.332 1.00 59.38 89 GLU A CA 1
ATOM 733 C C . GLU A 1 89 ? 12.512 -3.762 -10.366 1.00 59.38 89 GLU A C 1
ATOM 735 O O . GLU A 1 89 ? 12.489 -3.126 -11.421 1.00 59.38 89 GLU A O 1
ATOM 740 N N . LYS A 1 90 ? 12.767 -3.154 -9.194 1.00 55.41 90 LYS A N 1
ATOM 741 C CA . LYS A 1 90 ? 13.155 -1.735 -9.074 1.00 55.41 90 LYS A CA 1
ATOM 742 C C . LYS A 1 90 ? 14.458 -1.473 -9.843 1.00 55.41 90 LYS A C 1
ATOM 744 O O . LYS A 1 90 ? 15.533 -1.830 -9.373 1.00 55.41 90 LYS A O 1
ATOM 749 N N . SER A 1 91 ? 14.365 -0.798 -10.985 1.00 63.78 91 SER A N 1
ATOM 750 C CA . SER A 1 91 ? 15.512 -0.232 -11.701 1.00 63.78 91 SER A CA 1
ATOM 751 C C . SER A 1 91 ? 15.473 1.289 -11.564 1.00 63.78 91 SER A C 1
ATOM 753 O O . SER A 1 91 ? 14.514 1.921 -12.006 1.00 63.78 91 SER A O 1
ATOM 755 N N . GLU A 1 92 ? 16.497 1.874 -10.928 1.00 63.38 92 GLU A N 1
ATOM 756 C CA . GLU A 1 92 ? 16.574 3.309 -10.583 1.00 63.38 92 GLU A CA 1
ATOM 757 C C . GLU A 1 92 ? 16.431 4.241 -11.806 1.00 63.38 92 GLU A C 1
ATOM 759 O O . GLU A 1 92 ? 15.996 5.380 -11.660 1.00 63.38 92 GLU A O 1
ATOM 764 N N . ASN A 1 93 ? 16.712 3.743 -13.018 1.00 75.31 93 ASN A N 1
ATOM 765 C CA . ASN A 1 93 ? 16.689 4.516 -14.265 1.00 75.31 93 ASN A CA 1
ATOM 766 C C . ASN A 1 93 ? 15.531 4.144 -15.212 1.00 75.31 93 ASN A C 1
ATOM 768 O O . ASN A 1 93 ? 15.564 4.529 -16.385 1.00 75.31 93 ASN A O 1
ATOM 772 N N . THR A 1 94 ? 14.521 3.400 -14.739 1.00 80.94 94 THR A N 1
ATOM 773 C CA . THR A 1 94 ? 13.387 2.948 -15.566 1.00 80.94 94 THR A CA 1
ATOM 774 C C . THR A 1 94 ? 12.079 3.656 -15.206 1.00 80.94 94 THR A C 1
ATOM 776 O O . THR A 1 94 ? 11.631 3.612 -14.064 1.00 80.94 94 THR A O 1
ATOM 779 N N . GLN A 1 95 ? 11.421 4.260 -16.197 1.00 86.44 95 GLN A N 1
ATOM 780 C CA . GLN A 1 95 ? 10.100 4.870 -16.070 1.00 86.44 95 GLN A CA 1
ATOM 781 C C . GLN A 1 95 ? 9.043 4.034 -16.798 1.00 86.44 95 GLN A C 1
ATOM 783 O O . GLN A 1 95 ? 9.192 3.704 -17.977 1.00 86.44 95 GLN A O 1
ATOM 788 N N . PHE A 1 96 ? 7.956 3.717 -16.095 1.00 86.62 96 PHE A N 1
ATOM 789 C CA . PHE A 1 96 ? 6.845 2.934 -16.629 1.00 86.62 96 PHE A CA 1
ATOM 790 C C . PHE A 1 96 ? 5.653 3.818 -16.985 1.00 86.62 96 PHE A C 1
ATOM 792 O O . PHE A 1 96 ? 5.260 4.692 -16.214 1.00 86.62 96 PHE A O 1
ATOM 799 N N . TYR A 1 97 ? 5.051 3.538 -18.135 1.00 87.50 97 TYR A N 1
ATOM 800 C CA . TYR A 1 97 ? 3.873 4.219 -18.650 1.00 87.50 97 TYR A CA 1
ATOM 801 C C . TYR A 1 97 ? 2.753 3.206 -18.889 1.00 87.50 97 TYR A C 1
ATOM 803 O O . TYR A 1 97 ? 2.980 2.087 -19.359 1.00 87.50 97 TYR A O 1
ATOM 811 N N . ASN A 1 98 ? 1.530 3.622 -18.582 1.00 86.50 98 ASN A N 1
ATOM 812 C CA . ASN A 1 98 ? 0.322 2.915 -18.989 1.00 86.50 98 ASN A CA 1
ATOM 813 C C . ASN A 1 98 ? -0.143 3.448 -20.350 1.00 86.50 98 ASN A C 1
ATOM 815 O O . ASN A 1 98 ? 0.305 4.509 -20.788 1.00 86.50 98 ASN A O 1
ATOM 819 N N . GLU A 1 99 ? -1.039 2.718 -21.009 1.00 82.81 99 GLU A N 1
ATOM 820 C CA . GLU A 1 99 ? -1.557 3.092 -22.329 1.00 82.81 99 GLU A CA 1
ATOM 821 C C . GLU A 1 99 ? -2.234 4.472 -22.337 1.00 82.81 99 GLU A C 1
ATOM 823 O O . GLU A 1 99 ? -1.991 5.260 -23.251 1.00 82.81 99 GLU A O 1
ATOM 828 N N . ASP A 1 100 ? -2.956 4.814 -21.267 1.00 85.75 100 ASP A N 1
ATOM 829 C CA . ASP A 1 100 ? -3.594 6.127 -21.085 1.00 85.75 100 ASP A CA 1
ATOM 830 C C . ASP A 1 100 ? -2.589 7.294 -21.099 1.00 85.75 100 ASP A C 1
ATOM 832 O O . ASP A 1 100 ? -2.937 8.430 -21.405 1.00 85.75 100 ASP A O 1
ATOM 836 N N . ASN A 1 101 ? -1.312 7.010 -20.820 1.00 85.81 101 ASN A N 1
ATOM 837 C CA . ASN A 1 101 ? -0.225 7.986 -20.763 1.00 85.81 101 ASN A CA 1
ATOM 838 C C . ASN A 1 101 ? 0.655 7.970 -22.027 1.00 85.81 101 ASN A C 1
ATOM 840 O O . ASN A 1 101 ? 1.815 8.392 -21.982 1.00 85.81 101 ASN A O 1
ATOM 844 N N . ILE A 1 102 ? 0.136 7.486 -23.163 1.00 84.94 102 ILE A N 1
ATOM 845 C CA . ILE A 1 102 ? 0.895 7.411 -24.420 1.00 84.94 102 ILE A CA 1
ATOM 846 C C . ILE A 1 102 ? 1.431 8.771 -24.882 1.00 84.94 102 ILE A C 1
ATOM 848 O O . ILE A 1 102 ? 2.560 8.851 -25.364 1.00 84.94 102 ILE A O 1
ATOM 852 N N . ASP A 1 103 ? 0.665 9.849 -24.729 1.00 82.88 103 ASP A N 1
ATOM 853 C CA . ASP A 1 103 ? 1.110 11.166 -25.189 1.00 82.88 103 ASP A CA 1
ATOM 854 C C . ASP A 1 103 ? 2.261 11.696 -24.320 1.00 82.88 103 ASP A C 1
ATOM 856 O O . ASP A 1 103 ? 3.208 12.277 -24.846 1.00 82.88 103 ASP A O 1
ATOM 860 N N . ALA A 1 104 ? 2.265 11.384 -23.019 1.00 82.81 104 ALA A N 1
ATOM 861 C CA . ALA A 1 104 ? 3.391 11.670 -22.129 1.00 82.81 104 ALA A CA 1
ATOM 862 C C . ALA A 1 104 ? 4.637 10.833 -22.478 1.00 82.81 104 ALA A C 1
ATOM 864 O O . ALA A 1 104 ? 5.758 11.343 -22.428 1.00 82.81 104 ALA A O 1
ATOM 865 N N . PHE A 1 105 ? 4.455 9.570 -22.879 1.00 84.62 105 PHE A N 1
ATOM 866 C CA . PHE A 1 105 ? 5.541 8.712 -23.367 1.00 84.62 105 PHE A CA 1
ATOM 867 C C . PHE A 1 105 ? 6.173 9.272 -24.651 1.00 84.62 105 PHE A C 1
ATOM 869 O O . PHE A 1 105 ? 7.395 9.395 -24.738 1.00 84.62 105 PHE A O 1
ATOM 876 N N . ILE A 1 106 ? 5.350 9.682 -25.622 1.00 81.81 106 ILE A N 1
ATOM 877 C CA . ILE A 1 106 ? 5.808 10.296 -26.880 1.00 81.81 106 ILE A CA 1
ATOM 878 C C . ILE A 1 106 ? 6.469 11.656 -26.616 1.00 81.81 106 ILE A C 1
ATOM 880 O O . ILE A 1 106 ? 7.491 11.982 -27.216 1.00 81.81 106 ILE A O 1
ATOM 884 N N . HIS A 1 107 ? 5.928 12.450 -25.694 1.00 81.94 107 HIS A N 1
ATOM 885 C CA . HIS A 1 107 ? 6.531 13.725 -25.318 1.00 81.94 107 HIS A CA 1
ATOM 886 C C . HIS A 1 107 ? 7.913 13.534 -24.678 1.00 81.94 107 HIS A C 1
ATOM 888 O O . HIS A 1 107 ? 8.858 14.241 -25.022 1.00 81.94 107 HIS A O 1
ATOM 894 N N . SER A 1 108 ? 8.063 12.530 -23.805 1.00 77.12 108 SER A N 1
ATOM 895 C CA . SER A 1 108 ? 9.370 12.167 -23.250 1.00 77.12 108 SER A CA 1
ATOM 896 C C . SER A 1 108 ? 10.346 11.719 -24.339 1.00 77.12 108 SER A C 1
ATOM 898 O O . SER A 1 108 ? 11.525 12.056 -24.253 1.00 77.12 108 SER A O 1
ATOM 900 N N . TYR A 1 109 ? 9.868 10.994 -25.355 1.00 75.62 109 TYR A N 1
ATOM 901 C CA . TYR A 1 109 ? 10.660 10.567 -26.513 1.00 75.62 109 TYR A CA 1
ATOM 902 C C . TYR A 1 109 ? 11.261 11.741 -27.285 1.00 75.62 109 TYR A C 1
ATOM 904 O O . TYR A 1 109 ? 12.461 11.755 -27.541 1.00 75.62 109 TYR A O 1
ATOM 912 N N . ASN A 1 110 ? 10.468 12.770 -27.569 1.00 73.81 110 ASN A N 1
ATOM 913 C CA . ASN A 1 110 ? 10.930 13.909 -28.365 1.00 73.81 110 ASN A CA 1
ATOM 914 C C . ASN A 1 110 ? 11.913 14.838 -27.629 1.00 73.81 110 ASN A C 1
ATOM 916 O O . ASN A 1 110 ? 12.631 15.594 -28.275 1.00 73.81 110 ASN A O 1
ATOM 920 N N . ASN A 1 111 ? 11.950 14.787 -26.294 1.00 69.81 111 ASN A N 1
ATOM 921 C CA . ASN A 1 111 ? 12.678 15.752 -25.464 1.00 69.81 111 ASN A CA 1
ATOM 922 C C . ASN A 1 111 ? 13.935 15.182 -24.786 1.00 69.81 111 ASN A C 1
ATOM 924 O O . ASN A 1 111 ? 14.519 15.849 -23.931 1.00 69.81 111 ASN A O 1
ATOM 928 N N . THR A 1 112 ? 14.362 13.954 -25.112 1.00 70.81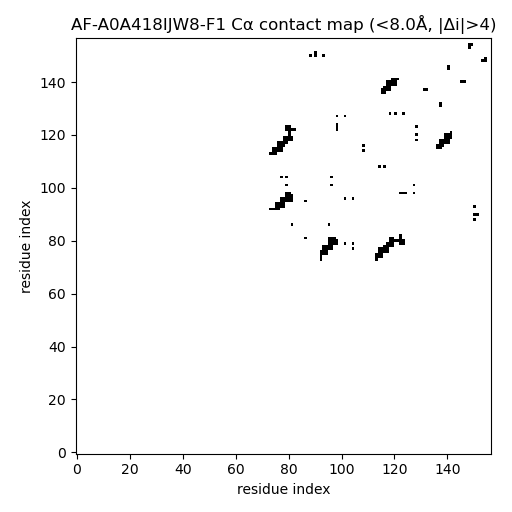 112 THR A N 1
ATOM 929 C CA . THR A 1 112 ? 15.519 13.322 -24.454 1.00 70.81 112 THR A CA 1
ATOM 930 C C . THR A 1 112 ? 16.509 12.692 -25.434 1.00 70.81 112 THR A C 1
ATOM 932 O O . THR A 1 112 ? 16.180 11.775 -26.175 1.00 70.81 112 THR A O 1
ATOM 935 N N . ASN A 1 113 ? 17.772 13.132 -25.372 1.00 66.56 113 ASN A N 1
ATOM 936 C CA . ASN A 1 113 ? 18.854 12.618 -26.229 1.00 66.56 113 ASN A CA 1
ATOM 937 C C . ASN A 1 113 ? 19.531 11.347 -25.682 1.00 66.56 113 ASN A C 1
ATOM 939 O O . ASN A 1 113 ? 20.243 10.670 -26.415 1.00 66.56 113 ASN A O 1
ATOM 943 N N . ASN A 1 114 ? 19.328 11.014 -24.402 1.00 72.25 114 ASN A N 1
ATOM 944 C CA . ASN A 1 114 ? 19.948 9.856 -23.747 1.00 72.25 114 ASN A CA 1
ATOM 945 C C . ASN A 1 114 ? 18.892 8.947 -23.105 1.00 72.25 114 ASN A C 1
ATOM 947 O O . ASN A 1 114 ? 18.894 8.690 -21.897 1.00 72.25 114 ASN A O 1
ATOM 951 N N . SER A 1 115 ? 17.908 8.538 -23.905 1.00 79.00 115 SER A N 1
ATOM 952 C CA . SER A 1 115 ? 16.803 7.696 -23.456 1.00 79.00 115 SER A CA 1
ATOM 953 C C . SER A 1 115 ? 16.493 6.587 -24.452 1.00 79.00 115 SER A C 1
ATOM 955 O O . SER A 1 115 ? 16.551 6.789 -25.662 1.00 79.00 115 SER A O 1
ATOM 957 N N . LYS A 1 116 ? 16.156 5.404 -23.936 1.00 84.94 116 LYS A N 1
ATOM 958 C CA . LYS A 1 116 ? 15.686 4.265 -24.733 1.00 84.94 116 LYS A CA 1
ATOM 959 C C . LYS A 1 116 ? 14.207 4.034 -24.479 1.00 84.94 116 LYS A C 1
ATOM 961 O O . LYS A 1 116 ? 13.749 4.153 -23.344 1.00 84.94 116 LYS A O 1
ATOM 966 N N . PHE A 1 117 ? 13.477 3.688 -25.531 1.00 86.56 117 PHE A N 1
ATOM 967 C CA . PHE A 1 117 ? 12.024 3.583 -25.502 1.00 86.56 117 PHE A CA 1
ATOM 968 C C . PHE A 1 117 ? 11.594 2.186 -25.915 1.00 86.56 117 PHE A C 1
ATOM 970 O O . PHE A 1 117 ? 11.886 1.734 -27.023 1.00 86.56 117 PHE A O 1
ATOM 977 N N . TYR A 1 118 ? 10.892 1.515 -25.009 1.00 88.50 118 TYR A N 1
ATOM 978 C CA . TYR A 1 118 ? 10.445 0.147 -25.184 1.00 88.50 118 TYR A CA 1
ATOM 979 C C . TYR A 1 118 ? 8.933 0.027 -25.050 1.00 88.50 118 TYR A C 1
ATOM 981 O O . TYR A 1 118 ? 8.293 0.713 -24.252 1.00 88.50 118 TYR A O 1
ATOM 989 N N . VAL A 1 119 ? 8.364 -0.884 -25.828 1.00 88.75 119 VAL A N 1
ATOM 990 C CA . VAL A 1 119 ? 6.923 -1.119 -25.883 1.00 88.75 119 VAL A CA 1
ATOM 991 C C . VAL A 1 119 ? 6.644 -2.593 -25.689 1.00 88.75 119 VAL A C 1
ATOM 993 O O . VAL A 1 119 ? 7.072 -3.421 -26.489 1.00 88.75 119 VAL A O 1
ATOM 996 N N . VAL A 1 120 ? 5.879 -2.925 -24.660 1.00 89.62 120 VAL A N 1
ATOM 997 C CA . VAL A 1 120 ? 5.448 -4.297 -24.404 1.00 89.62 120 VAL A CA 1
ATOM 998 C C . VAL A 1 120 ? 4.202 -4.590 -25.237 1.00 89.62 120 VAL A C 1
ATOM 1000 O O . VAL A 1 120 ? 3.132 -4.046 -24.974 1.00 89.62 120 VAL A O 1
ATOM 1003 N N . LYS A 1 121 ? 4.329 -5.441 -26.267 1.00 84.50 121 LYS A N 1
ATOM 1004 C CA . LYS A 1 121 ? 3.280 -5.611 -27.294 1.00 84.50 121 LYS A CA 1
ATOM 1005 C C . LYS A 1 121 ? 1.918 -6.037 -26.754 1.00 84.50 121 LYS A C 1
ATOM 1007 O O . LYS A 1 121 ? 0.908 -5.599 -27.287 1.00 84.50 121 LYS A O 1
ATOM 1012 N N . PHE A 1 122 ? 1.888 -6.914 -25.756 1.00 83.88 122 PHE A N 1
ATOM 1013 C CA . PHE A 1 122 ? 0.643 -7.480 -25.232 1.00 83.88 122 PHE A CA 1
ATOM 1014 C C . PHE A 1 122 ? -0.036 -6.585 -24.184 1.00 83.88 122 PHE A C 1
ATOM 1016 O O . PHE A 1 122 ? -1.161 -6.876 -23.795 1.00 83.88 122 PHE A O 1
ATOM 1023 N N . GLY A 1 123 ? 0.621 -5.517 -23.721 1.00 83.00 123 GLY A N 1
ATOM 1024 C CA . GLY A 1 123 ? 0.043 -4.578 -22.754 1.00 83.00 123 GLY A CA 1
ATOM 1025 C C . GLY A 1 123 ? -0.354 -3.233 -23.351 1.00 83.00 123 GLY A C 1
ATOM 1026 O O . GLY A 1 123 ? -0.527 -2.271 -22.610 1.00 83.00 123 GLY A O 1
ATOM 1027 N N . ILE A 1 124 ? -0.470 -3.162 -24.678 1.00 87.06 124 ILE A N 1
ATOM 1028 C CA . ILE A 1 124 ? -1.053 -2.027 -25.390 1.00 87.06 124 ILE A CA 1
ATOM 1029 C C . ILE A 1 124 ? -1.998 -2.519 -26.485 1.00 87.06 124 ILE A C 1
ATOM 1031 O O . ILE A 1 124 ? -1.816 -3.606 -27.040 1.00 87.06 124 ILE A O 1
ATOM 1035 N N . THR A 1 125 ? -2.980 -1.706 -26.864 1.00 87.38 125 THR A N 1
ATOM 1036 C CA . THR A 1 125 ? -3.851 -2.042 -27.993 1.00 87.38 125 THR A CA 1
ATOM 1037 C C . THR A 1 125 ? -3.112 -2.018 -29.335 1.00 87.38 125 THR A C 1
ATOM 1039 O O . THR A 1 125 ? -2.079 -1.367 -29.535 1.00 87.38 125 THR A O 1
ATOM 1042 N N . SER A 1 126 ? -3.702 -2.687 -30.330 1.00 84.69 126 SER A N 1
ATOM 1043 C CA . SER A 1 126 ? -3.208 -2.669 -31.714 1.00 84.69 126 SER A CA 1
ATOM 1044 C C . SER A 1 126 ? -3.149 -1.256 -32.310 1.00 84.69 126 SER A C 1
ATOM 1046 O O . SER A 1 126 ? -2.268 -0.969 -33.123 1.00 84.69 126 SER A O 1
ATOM 1048 N N . TYR A 1 127 ? -4.063 -0.364 -31.914 1.00 87.19 127 TYR A N 1
ATOM 1049 C CA . TYR A 1 127 ? -4.071 1.032 -32.356 1.00 87.19 127 TYR A CA 1
ATOM 1050 C C . TYR A 1 127 ? -2.845 1.787 -31.827 1.00 87.19 127 TYR A C 1
ATOM 1052 O O . TYR A 1 127 ? -2.079 2.370 -32.599 1.00 87.19 127 TYR A O 1
ATOM 1060 N N . THR A 1 128 ? -2.601 1.679 -30.524 1.00 85.00 128 THR A N 1
ATOM 1061 C CA . THR A 1 128 ? -1.450 2.256 -29.818 1.00 85.00 128 THR A CA 1
ATOM 1062 C C . THR A 1 128 ? -0.132 1.710 -30.364 1.00 85.00 128 THR A C 1
ATOM 1064 O O . THR A 1 128 ? 0.795 2.473 -30.638 1.00 85.00 128 THR A O 1
ATOM 1067 N N . SER A 1 129 ? -0.072 0.410 -30.662 1.00 86.06 129 SER A N 1
ATOM 1068 C CA . SER A 1 129 ? 1.100 -0.223 -31.277 1.00 86.06 129 SER A CA 1
ATOM 1069 C C . SER A 1 129 ? 1.421 0.379 -32.648 1.00 86.06 129 SER A C 1
ATOM 1071 O O . SER A 1 129 ? 2.571 0.725 -32.925 1.00 86.06 129 SER A O 1
ATOM 1073 N N . ARG A 1 130 ? 0.402 0.597 -33.494 1.00 83.69 130 ARG A N 1
ATOM 1074 C CA . ARG A 1 130 ? 0.565 1.261 -34.800 1.00 83.69 130 ARG A CA 1
ATOM 1075 C C . ARG A 1 130 ? 1.011 2.717 -34.661 1.00 83.69 130 ARG A C 1
ATOM 1077 O O . ARG A 1 130 ? 1.835 3.156 -35.460 1.00 83.69 130 ARG A O 1
ATOM 1084 N N . LYS A 1 131 ? 0.494 3.457 -33.671 1.00 85.38 131 LYS A N 1
ATOM 1085 C CA . LYS A 1 131 ? 0.895 4.848 -33.384 1.00 85.38 131 LYS A CA 1
ATOM 1086 C C . LYS A 1 131 ? 2.371 4.921 -32.971 1.00 85.38 131 LYS A C 1
ATOM 1088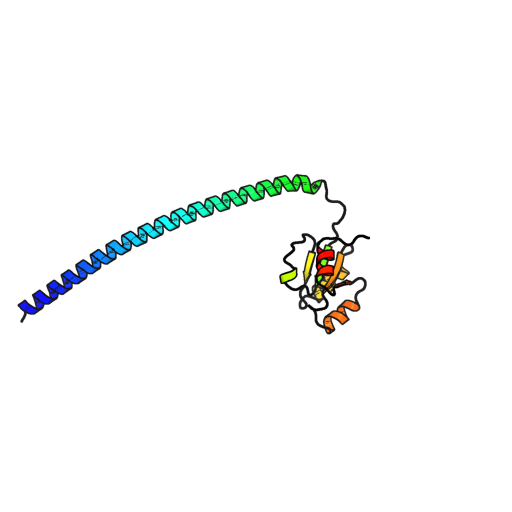 O O . LYS A 1 131 ? 3.104 5.748 -33.506 1.00 85.38 131 LYS A O 1
ATOM 1093 N N . LEU A 1 132 ? 2.821 4.021 -32.094 1.00 84.62 132 LEU A N 1
ATOM 1094 C CA . LEU A 1 132 ? 4.203 3.977 -31.599 1.00 84.62 132 LEU A CA 1
ATOM 1095 C C . LEU A 1 132 ? 5.198 3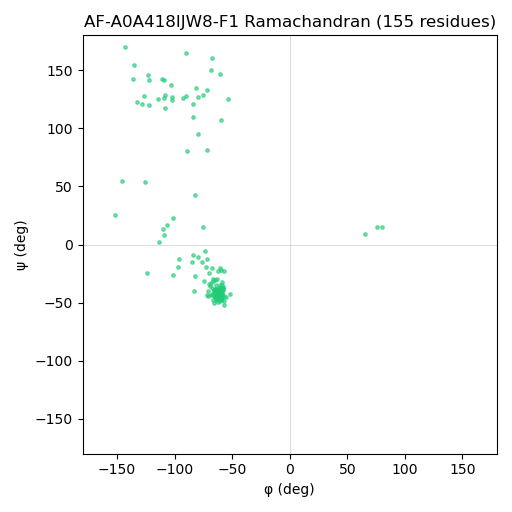.432 -32.626 1.00 84.62 132 LEU A C 1
ATOM 1097 O O . LEU A 1 132 ? 6.329 3.897 -32.674 1.00 84.62 132 LEU A O 1
ATOM 1101 N N . LYS A 1 133 ? 4.777 2.520 -33.509 1.00 83.25 133 LYS A N 1
ATOM 1102 C CA . LYS A 1 133 ? 5.619 2.004 -34.603 1.00 83.25 133 LYS A CA 1
ATOM 1103 C C . LYS A 1 133 ? 6.049 3.091 -35.599 1.00 83.25 133 LYS A C 1
ATOM 1105 O O . LYS A 1 133 ? 7.036 2.910 -36.302 1.00 83.25 133 LYS A O 1
ATOM 1110 N N . LYS A 1 134 ? 5.306 4.201 -35.678 1.00 81.44 134 LYS A N 1
ATOM 1111 C CA . LYS A 1 134 ? 5.665 5.366 -36.504 1.00 81.44 134 LYS A CA 1
ATOM 1112 C C . LYS A 1 134 ? 6.776 6.223 -35.885 1.00 81.44 134 LYS A C 1
ATOM 1114 O O . LYS A 1 134 ? 7.338 7.050 -36.594 1.00 81.44 134 LYS A O 1
ATOM 1119 N N . GLN A 1 135 ? 7.077 6.049 -34.597 1.00 78.19 135 GLN A N 1
ATOM 1120 C CA . GLN A 1 135 ? 8.183 6.734 -33.930 1.00 78.19 135 GLN A CA 1
ATOM 1121 C C . GLN A 1 135 ? 9.493 5.995 -34.232 1.00 78.19 135 GLN A C 1
ATOM 1123 O O . GLN A 1 135 ? 9.549 4.765 -34.182 1.00 78.19 135 GLN A O 1
ATOM 1128 N N . ILE A 1 136 ? 10.544 6.741 -34.567 1.00 60.97 136 ILE A N 1
ATOM 1129 C CA . ILE A 1 136 ? 11.868 6.172 -34.850 1.00 60.97 136 ILE A CA 1
ATOM 1130 C C . ILE A 1 136 ? 12.437 5.605 -33.522 1.00 60.97 136 ILE A C 1
ATOM 1132 O O . ILE A 1 136 ? 12.060 6.041 -32.444 1.00 60.97 136 ILE A O 1
ATOM 1136 N N . HIS A 1 137 ? 13.276 4.566 -33.554 1.00 74.19 137 HIS A N 1
ATOM 1137 C CA . HIS A 1 137 ? 13.999 4.029 -32.377 1.00 74.19 137 HIS A CA 1
ATOM 1138 C C . HIS A 1 137 ? 13.186 3.390 -31.228 1.00 74.19 137 HIS A C 1
ATOM 1140 O O . HIS A 1 137 ? 13.771 3.039 -30.200 1.00 74.19 137 HIS A O 1
ATOM 1146 N N . VAL A 1 138 ? 11.879 3.158 -31.388 1.00 82.50 138 VAL A N 1
ATOM 1147 C CA . VAL A 1 138 ? 11.088 2.388 -30.414 1.00 82.50 138 VAL A CA 1
ATOM 1148 C C . VAL A 1 138 ? 11.306 0.883 -30.598 1.00 82.50 138 VAL A C 1
ATOM 1150 O O . VAL A 1 138 ? 11.109 0.342 -31.688 1.00 82.50 138 VAL A O 1
ATOM 1153 N N . VAL A 1 139 ? 11.671 0.186 -29.520 1.00 86.69 139 VAL A N 1
ATOM 1154 C CA . VAL A 1 139 ? 11.909 -1.265 -29.530 1.00 86.69 139 VAL A CA 1
ATOM 1155 C C . VAL A 1 139 ? 10.715 -2.002 -28.931 1.00 86.69 139 VAL A C 1
ATOM 1157 O O . VAL A 1 139 ? 10.285 -1.729 -27.812 1.00 86.69 139 VAL A O 1
ATOM 1160 N N . PHE A 1 140 ? 10.176 -2.972 -29.665 1.00 87.69 140 PHE A N 1
ATOM 1161 C CA . PHE A 1 140 ? 9.061 -3.781 -29.182 1.00 87.69 140 PHE A CA 1
ATOM 1162 C C . PHE A 1 140 ? 9.553 -5.029 -28.450 1.00 87.69 140 PHE A C 1
ATOM 1164 O O . PHE A 1 140 ? 10.308 -5.818 -29.012 1.00 87.69 140 PHE A O 1
ATOM 1171 N N . ILE A 1 141 ? 9.054 -5.218 -27.233 1.00 87.50 141 ILE A N 1
ATOM 1172 C CA . ILE A 1 141 ? 9.279 -6.378 -26.373 1.00 87.50 141 ILE A CA 1
ATOM 1173 C C . ILE A 1 141 ? 8.159 -7.387 -26.623 1.00 87.50 141 ILE A C 1
ATOM 1175 O O . ILE A 1 141 ? 6.972 -7.052 -26.519 1.00 87.50 141 ILE A O 1
ATOM 1179 N N . ASN A 1 142 ? 8.534 -8.624 -26.941 1.00 85.38 142 ASN A N 1
ATOM 1180 C CA . ASN A 1 142 ? 7.587 -9.695 -27.254 1.00 85.38 142 ASN A CA 1
ATOM 1181 C C . ASN A 1 142 ? 7.381 -10.665 -26.088 1.00 85.38 142 ASN A C 1
ATOM 1183 O O . ASN A 1 142 ? 6.331 -11.296 -26.004 1.00 85.38 142 ASN A O 1
ATOM 1187 N N . ASN A 1 143 ? 8.365 -10.800 -25.199 1.00 85.56 143 ASN A N 1
ATOM 1188 C CA . ASN A 1 143 ? 8.344 -11.785 -24.121 1.00 85.56 143 ASN A CA 1
ATOM 1189 C C . ASN A 1 143 ? 8.972 -11.242 -22.825 1.00 85.56 143 ASN A C 1
ATOM 1191 O O . ASN A 1 143 ? 9.579 -10.170 -22.786 1.00 85.56 143 ASN A O 1
ATOM 1195 N N . LYS A 1 144 ? 8.797 -12.001 -21.740 1.00 82.56 144 LYS A N 1
ATOM 1196 C CA . LYS A 1 144 ? 9.290 -11.641 -20.405 1.00 82.56 144 LYS A CA 1
ATOM 1197 C C . LYS A 1 144 ? 10.816 -11.667 -20.304 1.00 82.56 144 LYS A C 1
ATOM 1199 O O . LYS A 1 144 ? 11.392 -10.878 -19.567 1.00 82.56 144 LYS A O 1
ATOM 1204 N N . GLU A 1 145 ? 11.474 -12.558 -21.034 1.00 82.69 145 GLU A N 1
ATOM 1205 C CA . GLU A 1 145 ? 12.933 -12.691 -20.995 1.00 82.69 145 GLU A CA 1
ATOM 1206 C C . GLU A 1 145 ? 13.629 -11.463 -21.591 1.00 82.69 145 GLU A C 1
ATOM 1208 O O . GLU A 1 145 ? 14.584 -10.951 -21.013 1.00 82.69 145 GLU A O 1
ATOM 1213 N N . GLU A 1 146 ? 13.115 -10.946 -22.708 1.00 81.75 146 GLU A N 1
ATOM 1214 C CA . GLU A 1 146 ? 13.539 -9.680 -23.310 1.00 81.75 146 GLU A CA 1
ATOM 1215 C C . GLU A 1 146 ? 13.347 -8.518 -22.334 1.00 81.75 146 GLU A C 1
ATOM 1217 O O . GLU A 1 146 ? 14.263 -7.721 -22.150 1.00 81.75 146 GLU A O 1
ATOM 1222 N N . PHE A 1 147 ? 12.194 -8.454 -21.659 1.00 83.31 147 PHE A N 1
ATOM 1223 C CA . PHE A 1 147 ? 11.926 -7.436 -20.641 1.00 83.31 147 PHE A CA 1
ATOM 1224 C C . PHE A 1 147 ? 12.974 -7.457 -19.518 1.00 83.31 147 PHE A C 1
ATOM 1226 O O . PHE A 1 147 ? 13.546 -6.418 -19.190 1.00 83.31 147 PHE A O 1
ATOM 1233 N N . ILE A 1 148 ? 13.276 -8.638 -18.971 1.00 80.94 148 ILE A N 1
ATOM 1234 C CA . ILE A 1 148 ? 14.257 -8.798 -17.890 1.00 80.94 148 ILE A CA 1
ATOM 1235 C C . ILE A 1 148 ? 15.659 -8.383 -18.359 1.00 80.94 148 ILE A C 1
ATOM 1237 O O . ILE A 1 148 ? 16.349 -7.655 -17.649 1.00 80.94 148 ILE A O 1
ATOM 1241 N N . LYS A 1 149 ? 16.071 -8.770 -19.574 1.00 80.06 149 LYS A N 1
ATOM 1242 C CA . LYS A 1 149 ? 17.366 -8.359 -20.149 1.00 80.06 149 LYS A CA 1
ATOM 1243 C C . LYS A 1 149 ? 17.483 -6.838 -20.294 1.00 80.06 149 LYS A C 1
ATOM 1245 O O . LYS A 1 149 ? 18.557 -6.287 -20.063 1.00 80.06 149 LYS A O 1
ATOM 1250 N N . ILE A 1 150 ? 16.390 -6.157 -20.654 1.00 77.69 150 ILE A N 1
ATOM 1251 C CA . ILE A 1 150 ? 16.345 -4.689 -20.765 1.00 77.69 150 ILE A CA 1
ATOM 1252 C C . ILE A 1 150 ? 16.507 -4.037 -19.389 1.00 77.69 150 ILE A C 1
ATOM 1254 O O . ILE A 1 150 ? 17.324 -3.130 -19.244 1.00 77.69 150 ILE A O 1
ATOM 1258 N N . ILE A 1 151 ? 15.757 -4.508 -18.389 1.00 74.88 151 ILE A N 1
ATOM 1259 C CA . ILE A 1 151 ? 15.772 -3.969 -17.020 1.00 74.88 151 ILE A CA 1
ATOM 1260 C C . ILE A 1 151 ? 17.136 -4.178 -16.348 1.00 74.88 151 ILE A C 1
ATOM 1262 O O . ILE A 1 151 ? 17.627 -3.277 -15.667 1.00 74.88 151 ILE A O 1
ATOM 1266 N N . ARG A 1 152 ? 17.758 -5.346 -16.557 1.00 72.31 152 ARG A N 1
ATOM 1267 C CA . ARG A 1 152 ? 19.061 -5.715 -15.976 1.00 72.31 152 ARG A CA 1
ATOM 1268 C C . ARG A 1 152 ? 20.260 -5.107 -16.703 1.00 72.31 152 ARG A C 1
ATOM 1270 O O . ARG A 1 152 ? 21.366 -5.150 -16.179 1.00 72.31 152 ARG A O 1
ATOM 1277 N N . GLY A 1 153 ? 20.055 -4.514 -17.882 1.00 64.56 153 GLY A N 1
ATOM 1278 C CA . GLY A 1 153 ? 21.137 -3.925 -18.675 1.00 64.56 153 GLY A CA 1
ATOM 1279 C C . GLY A 1 153 ? 22.013 -4.953 -19.402 1.00 64.56 153 GLY A C 1
ATOM 1280 O O . GLY A 1 153 ? 23.061 -4.587 -19.925 1.00 64.56 153 GLY A O 1
ATOM 1281 N N . ASP A 1 154 ? 21.567 -6.208 -19.511 1.00 56.81 154 ASP A N 1
ATOM 1282 C CA . ASP A 1 154 ? 22.308 -7.328 -20.117 1.00 56.81 154 ASP A CA 1
ATOM 1283 C C . ASP A 1 154 ? 22.352 -7.285 -21.659 1.00 56.81 154 ASP A C 1
ATOM 1285 O O . ASP A 1 154 ? 22.709 -8.267 -22.316 1.00 56.81 154 ASP A O 1
ATOM 1289 N N . PHE A 1 155 ? 22.020 -6.144 -22.274 1.00 52.91 155 PHE A N 1
ATOM 1290 C CA . PHE A 1 155 ? 22.277 -5.916 -23.695 1.00 52.91 155 PHE A CA 1
ATOM 1291 C C . PHE A 1 155 ? 23.779 -5.718 -23.909 1.00 52.91 155 PHE A C 1
ATOM 1293 O O . PHE A 1 155 ? 24.270 -4.593 -24.022 1.00 52.91 155 PHE A O 1
ATOM 1300 N N . LYS A 1 156 ? 24.514 -6.834 -23.970 1.00 41.19 156 LYS A N 1
ATOM 1301 C CA . LYS A 1 156 ? 25.838 -6.867 -24.593 1.00 41.19 156 LYS A CA 1
ATOM 1302 C C . LYS A 1 156 ? 25.703 -6.303 -26.013 1.00 41.19 156 LYS A C 1
ATOM 1304 O O . LYS A 1 156 ? 24.840 -6.750 -26.769 1.00 41.19 156 LYS A O 1
ATOM 1309 N N . LYS A 1 157 ? 26.510 -5.280 -26.308 1.00 34.12 157 LYS A N 1
ATOM 1310 C CA . LYS A 1 157 ? 26.813 -4.848 -27.677 1.00 34.12 157 LYS A CA 1
ATOM 1311 C C . LYS A 1 157 ? 27.329 -6.023 -28.498 1.00 34.12 157 LYS A C 1
ATOM 1313 O O . LYS A 1 157 ? 28.050 -6.858 -27.906 1.00 34.12 157 LYS A O 1
#

Sequence (157 aa):
EILKLNRELEKKIKNLENQTVKLNSSIKLKTSDLNTKEEILQSKIIELERLNEQLQSKEKHFLHLKNKELNINNTKINIIGAPDLWKLEKSENTQFYNEDNIDAFIHSYNNTNNSKFYVVKFGITSYTSRKLKKQIHVVFINNKEEFIKIIRGDFKK

Organism: Staphylococcus xylosus (NCBI:txid1288)

Radius of gyration: 33.32 Å; Cα contacts (8 Å, |Δi|>4): 109; chains: 1; bounding box: 82×28×89 Å